Protein AF-A0A355AZA9-F1 (afdb_monomer)

Structure (mmCIF, N/CA/C/O backbone):
data_AF-A0A355AZA9-F1
#
_entry.id   AF-A0A355AZA9-F1
#
loop_
_atom_site.group_PDB
_atom_site.id
_atom_site.type_symbol
_atom_site.label_atom_id
_atom_site.label_alt_id
_atom_site.label_comp_id
_atom_site.label_asym_id
_atom_site.label_entity_id
_atom_site.label_seq_id
_atom_site.pdbx_PDB_ins_code
_atom_site.Cartn_x
_atom_site.Cartn_y
_atom_site.Cartn_z
_atom_site.occupancy
_atom_site.B_iso_or_equiv
_atom_site.auth_seq_id
_atom_site.auth_comp_id
_atom_site.auth_asym_id
_atom_site.auth_atom_id
_atom_site.pdbx_PDB_model_num
ATOM 1 N N . MET A 1 1 ? -45.216 0.491 40.865 1.00 42.88 1 MET A N 1
ATOM 2 C CA . MET A 1 1 ? -44.647 -0.771 40.360 1.00 42.88 1 MET A CA 1
ATOM 3 C C . MET A 1 1 ? -43.900 -0.405 39.098 1.00 42.88 1 MET A C 1
ATOM 5 O O . MET A 1 1 ? -44.555 -0.110 38.109 1.00 42.88 1 MET A O 1
ATOM 9 N N . ASP A 1 2 ? -42.577 -0.322 39.182 1.00 60.31 2 ASP A N 1
ATOM 10 C CA . ASP A 1 2 ? -41.691 -0.342 38.014 1.00 60.31 2 ASP A CA 1
ATOM 11 C C . ASP A 1 2 ? -41.422 -1.796 37.619 1.00 60.31 2 ASP A C 1
ATOM 13 O O . ASP A 1 2 ? -41.496 -2.687 38.477 1.00 60.31 2 ASP A O 1
ATOM 17 N N . PRO A 1 3 ? -41.094 -2.032 36.343 1.00 60.75 3 PRO A N 1
ATOM 18 C CA . PRO A 1 3 ? -39.809 -2.676 36.096 1.00 60.75 3 PRO A CA 1
ATOM 19 C C . PRO A 1 3 ? -38.996 -2.013 34.962 1.00 60.75 3 PRO A C 1
ATOM 21 O O . PRO A 1 3 ? -39.493 -1.871 33.849 1.00 60.75 3 PRO A O 1
ATOM 24 N N . THR A 1 4 ? -37.732 -1.711 35.297 1.00 54.25 4 THR A N 1
ATOM 25 C CA . THR A 1 4 ? -36.497 -1.960 34.508 1.00 54.25 4 THR A CA 1
ATOM 26 C C . THR A 1 4 ? -36.382 -1.234 33.157 1.00 54.25 4 THR A C 1
ATOM 28 O O . THR A 1 4 ? -37.097 -1.510 32.203 1.00 54.25 4 THR A O 1
ATOM 31 N N . ASP A 1 5 ? -35.542 -0.201 33.039 1.00 65.88 5 ASP A N 1
ATOM 32 C CA . ASP A 1 5 ? -34.080 -0.325 32.869 1.00 65.88 5 ASP A CA 1
ATOM 33 C C . ASP A 1 5 ? -33.726 -1.423 31.860 1.00 65.88 5 ASP A C 1
ATOM 35 O O . ASP A 1 5 ? -33.768 -2.599 32.195 1.00 65.88 5 ASP A O 1
ATOM 39 N N . GLU A 1 6 ? -33.439 -1.034 30.616 1.00 54.66 6 GLU A N 1
ATOM 40 C CA . GLU A 1 6 ? -32.274 -1.561 29.910 1.00 54.66 6 GLU A CA 1
ATOM 41 C C . GLU A 1 6 ? -32.045 -0.808 28.588 1.00 54.66 6 GLU A C 1
ATOM 43 O O . GLU A 1 6 ? -32.879 -0.768 27.685 1.00 54.66 6 GLU A O 1
ATOM 48 N N . ASN A 1 7 ? -30.816 -0.310 28.460 1.00 52.84 7 ASN A N 1
ATOM 49 C CA . ASN A 1 7 ? -30.018 -0.510 27.257 1.00 52.84 7 ASN A CA 1
ATOM 50 C C . ASN A 1 7 ? -30.177 0.475 26.079 1.00 52.84 7 ASN A C 1
ATOM 52 O O . ASN A 1 7 ? -30.854 0.219 25.080 1.00 52.84 7 ASN A O 1
ATOM 56 N N . ARG A 1 8 ? -29.371 1.549 26.105 1.00 54.06 8 ARG A N 1
ATOM 57 C CA . ARG A 1 8 ? -28.707 1.999 24.870 1.00 54.06 8 ARG A CA 1
ATOM 58 C C . ARG A 1 8 ? -27.399 2.760 25.117 1.00 54.06 8 ARG A C 1
ATOM 60 O O . ARG A 1 8 ? -27.406 3.981 25.249 1.00 54.06 8 ARG A O 1
ATOM 67 N N . PRO A 1 9 ? -26.262 2.057 25.009 1.00 49.66 9 PRO A N 1
ATOM 68 C CA . PRO A 1 9 ? -25.082 2.650 24.402 1.00 49.66 9 PRO A CA 1
ATOM 69 C C . PRO A 1 9 ? -24.565 1.698 23.315 1.00 49.66 9 PRO A C 1
ATOM 71 O O . PRO A 1 9 ? -23.580 1.005 23.507 1.00 49.66 9 PRO A O 1
ATOM 74 N N . HIS A 1 10 ? -25.264 1.602 22.179 1.00 50.62 10 HIS A N 1
ATOM 75 C CA . HIS A 1 10 ? -24.841 0.724 21.069 1.00 50.62 10 HIS A CA 1
ATOM 76 C C . HIS A 1 10 ? -24.319 1.491 19.844 1.00 50.62 10 HIS A C 1
ATOM 78 O O . HIS A 1 10 ? -23.946 0.874 18.859 1.00 50.62 10 HIS A O 1
ATOM 84 N N . GLN A 1 11 ? -24.266 2.828 19.879 1.00 51.62 11 GLN A N 1
ATOM 85 C CA . GLN A 1 11 ? -23.874 3.622 18.701 1.00 51.62 11 GLN A CA 1
ATOM 86 C C . GLN A 1 11 ? -22.383 3.992 1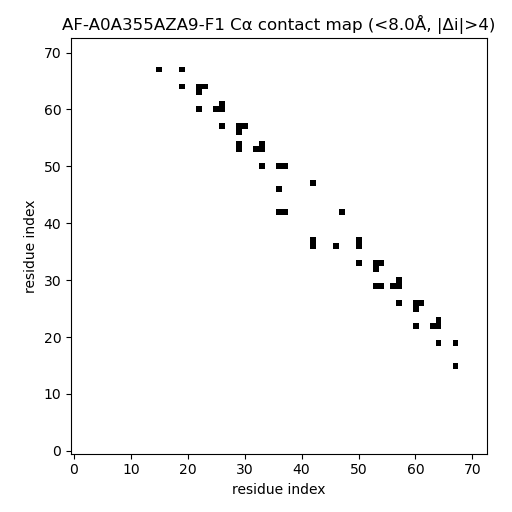8.647 1.00 51.62 11 GLN A C 1
ATOM 88 O O . GLN A 1 11 ? -21.929 4.473 17.619 1.00 51.62 11 GLN A O 1
ATOM 93 N N . GLN A 1 12 ? -21.611 3.775 19.718 1.00 50.59 12 GLN A N 1
ATOM 94 C CA . GLN A 1 12 ? -20.169 4.071 19.720 1.00 50.59 12 GLN A CA 1
ATOM 95 C C . GLN A 1 12 ? -19.297 2.876 19.315 1.00 50.59 12 GLN A C 1
ATOM 97 O O . GLN A 1 12 ? -18.234 3.081 18.740 1.00 50.59 12 GLN A O 1
ATOM 102 N N . ALA A 1 13 ? -19.735 1.641 19.577 1.00 54.19 13 ALA A N 1
ATOM 103 C CA . ALA A 1 13 ? -18.946 0.451 19.253 1.00 54.19 13 ALA A CA 1
ATOM 104 C C . ALA A 1 13 ? -18.907 0.163 17.741 1.00 54.19 13 ALA A C 1
ATOM 106 O O . ALA A 1 13 ? -17.864 -0.222 17.225 1.00 54.19 13 ALA A O 1
ATOM 107 N N . THR A 1 14 ? -20.008 0.414 17.022 1.00 54.69 14 THR A N 1
ATOM 108 C CA . THR A 1 14 ? -20.122 0.098 15.587 1.00 54.69 14 THR A CA 1
ATOM 109 C C . THR A 1 14 ? -19.255 0.999 14.710 1.00 54.69 14 THR A C 1
ATOM 111 O O . THR A 1 14 ? -18.634 0.522 13.772 1.00 54.69 14 THR A O 1
ATOM 114 N N . VAL A 1 15 ? -19.149 2.290 15.048 1.00 59.28 15 VAL A N 1
ATOM 115 C CA . VAL A 1 15 ? -18.351 3.259 14.274 1.00 59.28 15 VAL A CA 1
ATOM 116 C C . VAL A 1 15 ? -16.867 2.880 14.275 1.00 59.28 15 VAL A C 1
ATOM 118 O O . VAL A 1 15 ? -16.211 2.945 13.242 1.00 59.28 15 VAL A O 1
ATOM 121 N N . ASN A 1 16 ? -16.350 2.405 15.413 1.00 70.44 16 ASN A N 1
ATOM 122 C CA . ASN A 1 16 ? -14.952 1.988 15.523 1.00 70.44 16 ASN A CA 1
ATOM 123 C C . ASN A 1 16 ? -14.661 0.691 14.751 1.00 70.44 16 ASN A C 1
ATOM 125 O O . ASN A 1 16 ? -13.537 0.492 14.295 1.00 70.44 16 ASN A O 1
ATOM 129 N N . GLU A 1 17 ? -15.645 -0.201 14.623 1.00 78.31 17 GLU A N 1
ATOM 130 C CA . GLU A 1 17 ? -15.482 -1.474 13.918 1.00 78.31 17 GLU A CA 1
ATOM 131 C C . GLU A 1 17 ? -15.511 -1.286 12.395 1.00 78.31 17 GLU A C 1
ATOM 133 O O . GLU A 1 17 ? -14.625 -1.807 11.712 1.00 78.31 17 GLU A O 1
ATOM 138 N N . ASP A 1 18 ? -16.429 -0.452 11.895 1.00 81.81 18 ASP A N 1
ATOM 139 C CA . ASP A 1 18 ? -16.494 -0.046 10.484 1.00 81.81 18 ASP A CA 1
ATOM 140 C C . ASP A 1 18 ? -15.205 0.690 10.062 1.00 81.81 18 ASP A C 1
ATOM 142 O O . ASP A 1 18 ? -14.601 0.375 9.031 1.00 81.81 18 ASP A O 1
ATOM 146 N N . ASP A 1 19 ? -14.714 1.613 10.899 1.00 84.69 19 ASP A N 1
ATOM 147 C CA . ASP A 1 19 ? -13.452 2.326 10.668 1.00 84.69 19 ASP A CA 1
ATOM 148 C C . ASP A 1 19 ? -12.251 1.362 10.630 1.00 84.69 19 ASP A C 1
ATOM 150 O O . ASP A 1 19 ? -11.354 1.495 9.791 1.00 84.69 19 ASP A O 1
ATOM 154 N N . LEU A 1 20 ? -12.215 0.362 11.518 1.00 87.75 20 LEU A N 1
ATOM 155 C CA . LEU A 1 20 ? -11.168 -0.662 11.526 1.00 87.75 20 LEU A CA 1
ATOM 156 C C . LEU A 1 20 ? -11.234 -1.571 10.298 1.00 87.75 20 LEU A C 1
ATOM 158 O O . LEU A 1 20 ? -10.190 -1.977 9.783 1.00 87.75 20 LEU A O 1
ATOM 162 N N . GLU A 1 21 ? -12.427 -1.943 9.841 1.00 90.38 21 GLU A N 1
ATOM 163 C CA . GLU A 1 21 ? -12.598 -2.735 8.624 1.00 90.38 21 GLU A CA 1
ATOM 164 C C . GLU A 1 21 ? -12.128 -1.961 7.388 1.00 90.38 21 GLU A C 1
ATOM 166 O O . GLU A 1 21 ? -11.349 -2.498 6.595 1.00 90.38 21 GLU A O 1
ATOM 171 N N . GLN A 1 22 ? -12.470 -0.674 7.286 1.00 91.38 22 GLN A N 1
ATOM 172 C CA . GLN A 1 22 ? -11.993 0.183 6.204 1.00 91.38 22 GLN A CA 1
ATOM 173 C C . GLN A 1 22 ? -10.462 0.305 6.199 1.00 91.38 22 GLN A C 1
ATOM 175 O O . GLN A 1 22 ? -9.835 0.148 5.149 1.00 91.38 22 GLN A O 1
ATOM 180 N N . ILE A 1 23 ? -9.840 0.537 7.360 1.00 92.25 23 ILE A N 1
ATOM 181 C CA . ILE A 1 23 ? -8.376 0.651 7.449 1.00 92.25 23 ILE A CA 1
ATOM 182 C C . ILE A 1 23 ? -7.697 -0.684 7.112 1.00 92.25 23 ILE A C 1
ATO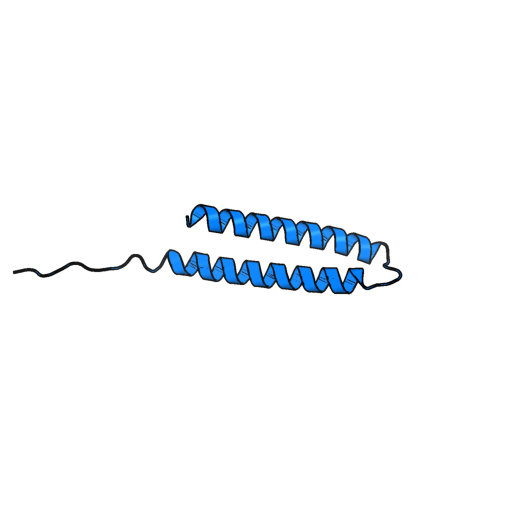M 184 O O . ILE A 1 23 ? -6.652 -0.690 6.458 1.00 92.25 23 ILE A O 1
ATOM 188 N N . ARG A 1 24 ? -8.283 -1.821 7.510 1.00 93.06 24 ARG A N 1
ATOM 189 C CA . ARG A 1 24 ? -7.779 -3.153 7.136 1.00 93.06 24 ARG A CA 1
ATOM 190 C C . ARG A 1 24 ? -7.847 -3.379 5.630 1.00 93.06 24 ARG A C 1
ATOM 192 O O . ARG A 1 24 ? -6.860 -3.826 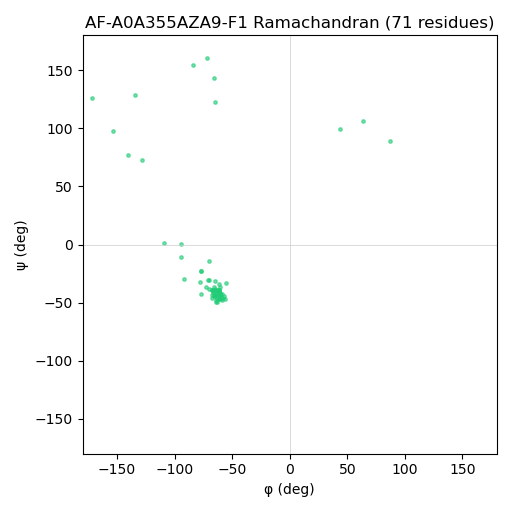5.052 1.00 93.06 24 ARG A O 1
ATOM 199 N N . ALA A 1 25 ? -8.968 -3.035 4.997 1.00 95.19 25 ALA A N 1
ATOM 200 C CA . ALA A 1 25 ? -9.123 -3.144 3.551 1.00 95.19 25 ALA A CA 1
ATOM 201 C C . ALA A 1 25 ? -8.083 -2.288 2.809 1.00 95.19 25 ALA A C 1
ATOM 203 O O . ALA A 1 25 ? -7.408 -2.776 1.903 1.00 95.19 25 ALA A O 1
ATOM 204 N N . GLU A 1 26 ? -7.889 -1.038 3.236 1.00 95.12 26 GLU A N 1
ATOM 205 C CA . GLU A 1 26 ? -6.886 -0.143 2.653 1.00 95.12 26 GLU A CA 1
ATOM 206 C C . GLU A 1 26 ? -5.455 -0.674 2.856 1.00 95.12 26 GLU A C 1
ATOM 208 O O . GLU A 1 26 ? -4.652 -0.678 1.922 1.00 95.12 26 GLU A O 1
ATOM 213 N N . HIS A 1 27 ? -5.143 -1.208 4.041 1.00 95.69 27 HIS A N 1
ATOM 214 C CA . HIS A 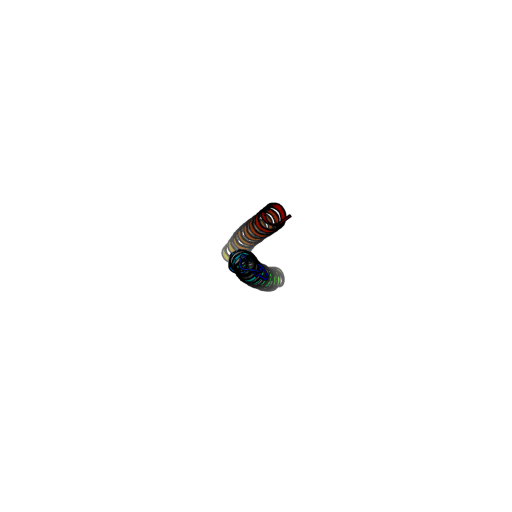1 27 ? -3.847 -1.823 4.327 1.00 95.69 27 HIS A CA 1
ATOM 215 C C . HIS A 1 27 ? -3.559 -3.029 3.414 1.00 95.69 27 HIS A C 1
ATOM 217 O O . HIS A 1 27 ? -2.444 -3.148 2.901 1.00 95.69 27 HIS A O 1
ATOM 223 N N . THR A 1 28 ? -4.549 -3.897 3.179 1.00 96.06 28 THR A N 1
ATOM 224 C CA . THR A 1 28 ? -4.418 -5.040 2.259 1.00 96.06 28 THR A CA 1
ATOM 225 C C . THR A 1 28 ? -4.213 -4.583 0.815 1.00 96.06 28 THR A C 1
ATOM 227 O O . THR A 1 28 ? -3.318 -5.087 0.141 1.00 96.06 28 THR A O 1
ATOM 230 N N . LEU A 1 29 ? -4.959 -3.577 0.349 1.00 96.75 29 LEU A N 1
ATOM 231 C CA . LEU A 1 29 ? -4.787 -3.029 -1.003 1.00 96.75 29 LEU A CA 1
ATOM 232 C C . LEU A 1 29 ? -3.384 -2.444 -1.220 1.00 96.75 29 LEU A C 1
ATOM 234 O O . LEU A 1 29 ? -2.782 -2.628 -2.281 1.00 96.75 29 LEU A O 1
ATOM 238 N N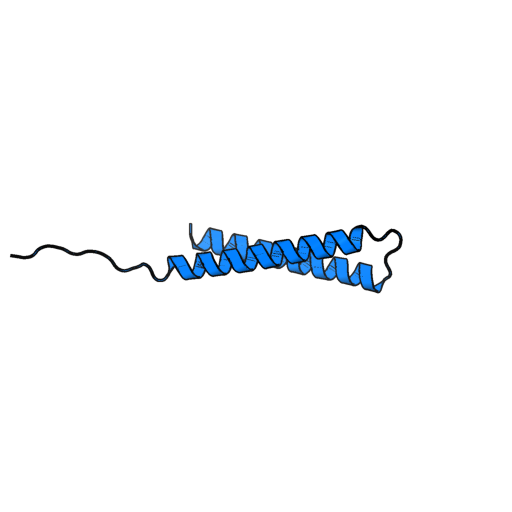 . LEU A 1 30 ? -2.835 -1.747 -0.218 1.00 95.81 30 LEU A N 1
ATOM 239 C CA . LEU A 1 30 ? -1.461 -1.245 -0.285 1.00 95.81 30 LEU A CA 1
ATOM 240 C C . LEU A 1 30 ? -0.442 -2.387 -0.340 1.00 95.81 30 LEU A C 1
ATOM 242 O O . LEU A 1 30 ? 0.543 -2.280 -1.067 1.00 95.81 30 LEU A O 1
ATOM 246 N N . GLU A 1 31 ? -0.669 -3.474 0.394 1.00 96.38 31 GLU A N 1
ATOM 247 C CA . GLU A 1 31 ? 0.187 -4.661 0.368 1.00 96.38 31 GLU A CA 1
ATOM 248 C C . GLU A 1 31 ? 0.195 -5.346 -1.001 1.00 96.38 31 GLU A C 1
ATOM 250 O O . GLU A 1 31 ? 1.272 -5.587 -1.543 1.00 96.38 31 GLU A O 1
ATOM 255 N N . GLU A 1 32 ? -0.971 -5.567 -1.607 1.00 97.31 32 GLU A N 1
ATOM 256 C CA . GLU A 1 32 ? -1.078 -6.120 -2.963 1.00 97.31 32 GLU A CA 1
ATOM 257 C C . GLU A 1 32 ? -0.362 -5.240 -3.996 1.00 97.31 32 GLU A C 1
ATOM 259 O O . GLU A 1 32 ? 0.379 -5.736 -4.847 1.00 97.31 32 GLU A O 1
ATOM 264 N N . LYS A 1 33 ? -0.521 -3.915 -3.891 1.00 95.94 33 LYS A N 1
ATOM 265 C CA . LYS A 1 33 ? 0.121 -2.959 -4.800 1.00 95.94 33 LYS A CA 1
ATOM 266 C C . LYS A 1 33 ? 1.640 -2.918 -4.639 1.00 95.94 33 LYS A C 1
ATOM 268 O O . LYS A 1 33 ? 2.349 -2.803 -5.636 1.00 95.94 33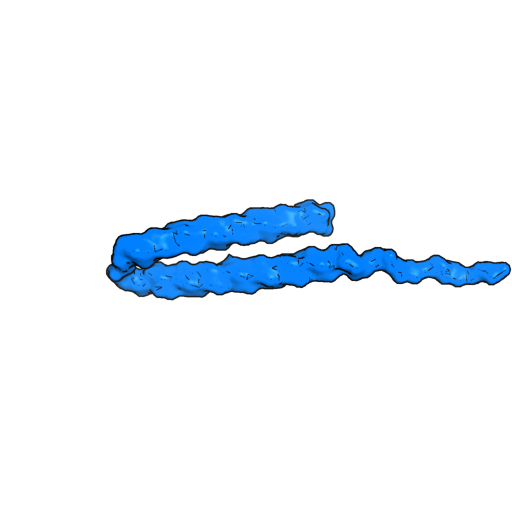 LYS A O 1
ATOM 273 N N . ILE A 1 34 ? 2.142 -2.998 -3.405 1.00 96.75 34 ILE A N 1
ATOM 274 C CA . ILE A 1 34 ? 3.582 -3.100 -3.134 1.00 96.75 34 ILE A CA 1
ATOM 275 C C . ILE A 1 34 ? 4.122 -4.398 -3.727 1.00 96.75 34 ILE A C 1
ATOM 277 O O . ILE A 1 34 ? 5.094 -4.337 -4.473 1.00 96.75 34 ILE A O 1
ATOM 281 N N . ASN A 1 35 ? 3.469 -5.534 -3.464 1.00 96.62 35 ASN A N 1
ATOM 282 C CA . ASN A 1 35 ? 3.905 -6.835 -3.969 1.00 96.62 35 ASN A CA 1
ATOM 283 C C . ASN A 1 35 ? 3.986 -6.839 -5.502 1.00 96.62 35 ASN A C 1
ATOM 285 O O . ASN A 1 35 ? 5.014 -7.215 -6.054 1.00 96.62 35 ASN A O 1
ATOM 289 N N . GLY A 1 36 ? 2.966 -6.317 -6.193 1.00 96.62 36 GLY A N 1
ATOM 290 C CA . GLY A 1 36 ? 2.985 -6.225 -7.657 1.00 96.62 36 GLY A CA 1
ATOM 291 C C . GLY A 1 36 ? 4.116 -5.349 -8.215 1.00 96.62 36 GLY A C 1
ATOM 292 O O . GLY A 1 36 ? 4.661 -5.651 -9.273 1.00 96.62 36 GLY A O 1
ATOM 293 N N . LEU A 1 37 ? 4.504 -4.281 -7.508 1.00 94.88 37 LEU A N 1
ATOM 294 C CA . LEU A 1 37 ? 5.641 -3.439 -7.898 1.00 94.88 37 LEU A CA 1
ATOM 295 C C . LEU A 1 37 ? 6.996 -4.079 -7.552 1.00 94.88 37 LEU A C 1
ATOM 297 O O . LEU A 1 37 ? 7.968 -3.871 -8.274 1.00 94.88 37 LEU A O 1
ATOM 301 N N . GLU A 1 38 ? 7.081 -4.851 -6.468 1.00 93.75 38 GLU A N 1
ATOM 302 C CA . GLU A 1 38 ? 8.305 -5.551 -6.052 1.00 93.75 38 GLU A CA 1
ATOM 303 C C . GLU A 1 38 ? 8.593 -6.810 -6.879 1.00 93.75 38 GLU A C 1
ATOM 305 O O . GLU A 1 38 ? 9.748 -7.216 -6.995 1.00 93.75 38 GLU A O 1
ATOM 310 N N . GLU A 1 39 ? 7.575 -7.399 -7.507 1.00 96.25 39 GLU A N 1
ATOM 311 C CA . GLU A 1 39 ? 7.736 -8.489 -8.475 1.00 96.25 39 GLU A CA 1
ATOM 312 C C . GLU A 1 39 ? 8.382 -8.033 -9.796 1.00 96.25 39 GLU A C 1
ATOM 314 O O . GLU A 1 39 ? 8.851 -8.859 -10.589 1.00 96.25 39 GLU A O 1
ATOM 319 N N . LEU A 1 40 ? 8.455 -6.721 -10.048 1.00 94.62 40 LEU A N 1
ATOM 320 C CA . LEU A 1 40 ? 9.125 -6.181 -11.225 1.00 94.62 40 LEU A CA 1
ATOM 321 C C . LEU A 1 40 ? 10.628 -6.478 -11.164 1.00 94.62 40 LEU A C 1
ATOM 323 O O . LEU A 1 40 ? 11.343 -6.049 -10.264 1.00 94.62 40 LEU A O 1
ATOM 327 N N . ARG A 1 41 ? 11.142 -7.169 -12.187 1.00 93.56 41 ARG A N 1
ATOM 328 C CA . ARG A 1 41 ? 12.566 -7.540 -12.270 1.00 93.56 41 ARG A CA 1
ATOM 329 C C . ARG A 1 41 ? 13.507 -6.332 -12.384 1.00 93.56 41 ARG A C 1
ATOM 331 O O . ARG A 1 41 ? 14.648 -6.409 -11.939 1.00 93.56 41 ARG A O 1
ATOM 338 N N . PHE A 1 42 ? 13.044 -5.256 -13.019 1.00 94.25 42 PHE A N 1
ATOM 339 C CA . PHE A 1 42 ? 13.796 -4.017 -13.231 1.00 94.25 42 PHE A CA 1
ATOM 340 C C . PHE A 1 42 ? 12.867 -2.811 -13.041 1.00 94.25 42 PHE A C 1
ATOM 342 O O . PHE A 1 42 ? 12.406 -2.245 -14.035 1.00 94.25 42 PHE A O 1
ATOM 349 N N . PRO A 1 43 ? 12.544 -2.445 -11.790 1.00 93.62 43 PRO A N 1
ATOM 350 C CA . PRO A 1 43 ? 11.699 -1.296 -11.529 1.00 93.62 43 PRO A CA 1
ATOM 351 C C . PRO A 1 43 ? 12.410 -0.012 -11.964 1.00 93.62 43 PRO A C 1
ATOM 353 O O . PRO A 1 43 ? 13.624 0.157 -11.836 1.00 93.62 43 PRO A O 1
ATOM 356 N N . THR A 1 44 ? 11.632 0.915 -12.493 1.00 97.12 44 THR A N 1
ATOM 357 C CA . THR A 1 44 ? 12.050 2.282 -12.774 1.00 97.12 44 THR A CA 1
ATOM 358 C C . THR A 1 44 ? 12.220 3.065 -11.472 1.00 97.12 44 THR A C 1
ATOM 360 O O . THR A 1 44 ? 11.617 2.755 -10.446 1.00 97.12 44 THR A O 1
ATOM 363 N N . VAL A 1 45 ? 12.966 4.172 -11.524 1.00 97.25 45 VAL A N 1
ATOM 364 C CA . VAL A 1 45 ? 13.117 5.100 -10.383 1.00 97.25 45 VAL A CA 1
ATOM 365 C C . VAL A 1 45 ? 11.757 5.595 -9.866 1.00 97.25 45 VAL A C 1
ATOM 367 O O . VAL A 1 45 ? 11.581 5.828 -8.667 1.00 97.25 45 VAL A O 1
ATOM 370 N N . SER A 1 46 ? 10.780 5.743 -10.766 1.00 96.69 46 SER A N 1
ATOM 371 C CA . SER A 1 46 ? 9.412 6.118 -10.409 1.00 96.69 46 SER A CA 1
ATOM 372 C C . SER A 1 46 ? 8.717 5.013 -9.614 1.00 96.69 46 SER A C 1
ATOM 374 O O . SER A 1 46 ? 8.113 5.301 -8.584 1.00 96.69 46 SER A O 1
ATOM 376 N N . GLU A 1 47 ? 8.829 3.757 -10.051 1.00 96.38 47 GLU A N 1
ATOM 377 C CA . GLU A 1 47 ? 8.240 2.603 -9.358 1.00 96.38 47 GLU A CA 1
ATOM 378 C C . GLU A 1 47 ? 8.913 2.374 -8.000 1.00 96.38 47 GLU A C 1
ATOM 380 O O . GLU A 1 47 ? 8.224 2.182 -7.003 1.00 96.38 47 GLU A O 1
ATOM 385 N N . GLU A 1 48 ? 10.237 2.519 -7.900 1.00 96.75 48 GLU A N 1
ATOM 386 C CA . GLU A 1 48 ? 10.948 2.466 -6.614 1.00 96.75 48 GLU A CA 1
ATOM 387 C C . GLU A 1 48 ? 10.492 3.566 -5.645 1.00 96.75 48 GLU A C 1
ATOM 389 O O . GLU A 1 48 ? 10.342 3.338 -4.440 1.00 96.75 48 GLU A O 1
ATOM 394 N N . SER A 1 49 ? 10.264 4.776 -6.162 1.00 97.50 49 SER A N 1
ATOM 395 C CA . SER A 1 49 ? 9.752 5.897 -5.368 1.00 97.50 49 SER A CA 1
ATOM 396 C C . SER A 1 49 ? 8.321 5.630 -4.908 1.00 97.50 49 SER A C 1
ATOM 398 O O . SER A 1 49 ? 7.981 5.895 -3.753 1.00 97.50 49 SER A O 1
ATOM 400 N N . GLN A 1 50 ? 7.510 5.030 -5.777 1.00 96.88 50 GLN A N 1
ATOM 401 C CA . GLN A 1 50 ? 6.152 4.621 -5.459 1.00 96.88 50 GLN A CA 1
ATOM 402 C C . GLN A 1 50 ? 6.122 3.519 -4.394 1.00 96.88 50 GLN A C 1
ATOM 404 O O . GLN A 1 50 ? 5.376 3.653 -3.429 1.00 96.88 50 GLN A O 1
ATOM 409 N N . ILE A 1 51 ? 6.970 2.489 -4.486 1.00 96.75 51 ILE A N 1
ATOM 410 C CA . ILE A 1 51 ? 7.100 1.448 -3.451 1.00 96.75 51 ILE A CA 1
ATOM 411 C C . ILE A 1 51 ? 7.422 2.085 -2.094 1.00 96.75 51 ILE A C 1
ATOM 413 O O . ILE A 1 51 ? 6.788 1.763 -1.088 1.00 96.75 51 ILE A O 1
ATOM 417 N N . LYS A 1 52 ? 8.382 3.019 -2.048 1.00 97.00 52 LYS A N 1
ATOM 418 C CA . LYS A 1 52 ? 8.749 3.723 -0.805 1.00 97.00 52 LYS A CA 1
ATOM 419 C C . LYS A 1 52 ? 7.574 4.506 -0.222 1.00 97.00 52 LYS A C 1
ATOM 421 O O . LYS A 1 52 ? 7.362 4.461 0.990 1.00 97.00 52 LYS A O 1
ATOM 426 N N . GLN A 1 53 ? 6.812 5.203 -1.065 1.00 97.94 53 GLN A N 1
ATOM 427 C CA . GLN A 1 53 ? 5.630 5.942 -0.630 1.00 97.94 53 GLN A CA 1
ATOM 428 C C . GLN A 1 53 ? 4.547 5.000 -0.089 1.00 97.94 53 GLN A C 1
ATOM 430 O O . GLN A 1 53 ? 4.084 5.196 1.033 1.00 97.94 53 GLN A O 1
ATOM 435 N N . LEU A 1 54 ? 4.211 3.938 -0.825 1.00 97.38 54 LEU A N 1
ATOM 436 C CA . LEU A 1 54 ? 3.192 2.966 -0.422 1.00 97.38 54 LEU A CA 1
ATOM 437 C C . LEU A 1 54 ? 3.565 2.262 0.890 1.00 97.38 54 LEU A C 1
ATOM 439 O O . LEU A 1 54 ? 2.715 2.079 1.757 1.00 97.38 54 LEU A O 1
ATOM 443 N N . LYS A 1 55 ? 4.846 1.920 1.094 1.00 97.12 55 LYS A N 1
ATOM 444 C CA . LYS A 1 55 ? 5.327 1.352 2.367 1.00 97.12 55 LYS A CA 1
ATOM 445 C C . LYS A 1 55 ? 5.131 2.311 3.540 1.00 97.12 55 LYS A C 1
ATOM 447 O O . LYS 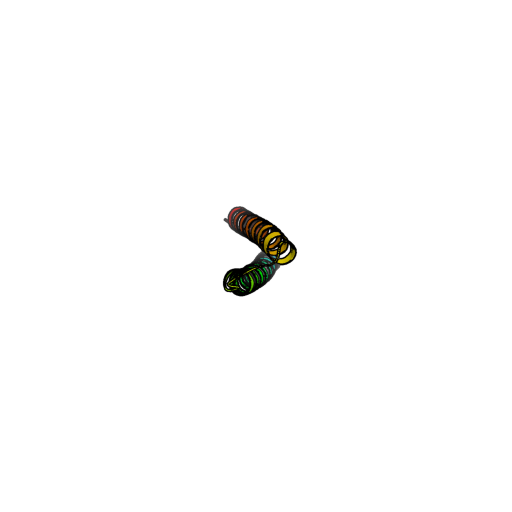A 1 55 ? 4.770 1.874 4.632 1.00 97.12 55 LYS A O 1
ATOM 452 N N . LYS A 1 56 ? 5.352 3.611 3.325 1.00 97.75 56 LYS A N 1
ATOM 453 C CA . LYS A 1 56 ? 5.123 4.642 4.346 1.00 97.75 56 LYS A CA 1
ATOM 454 C C . LYS A 1 56 ? 3.635 4.787 4.671 1.00 97.75 56 LYS A C 1
ATOM 456 O O . LYS A 1 56 ? 3.282 4.870 5.843 1.00 97.75 56 LYS A O 1
ATOM 461 N N . GLU A 1 57 ? 2.777 4.788 3.654 1.00 96.81 57 GLU A N 1
ATOM 462 C CA . GLU A 1 57 ? 1.318 4.822 3.823 1.00 96.81 57 GLU A CA 1
ATOM 463 C C . GLU A 1 57 ? 0.828 3.586 4.593 1.00 96.81 57 GLU A C 1
ATOM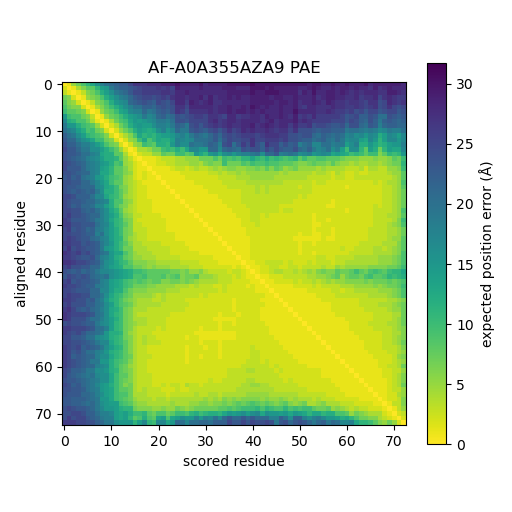 465 O O . GLU A 1 57 ? 0.140 3.729 5.603 1.00 96.81 57 GLU A O 1
ATOM 470 N N . LYS A 1 58 ? 1.290 2.384 4.219 1.00 95.75 58 LYS A N 1
ATOM 471 C CA . LYS A 1 58 ? 0.966 1.125 4.910 1.00 95.75 58 LYS A CA 1
ATOM 472 C C . LYS A 1 58 ? 1.354 1.165 6.392 1.00 95.75 58 LYS A C 1
ATOM 474 O O . LYS A 1 58 ? 0.564 0.764 7.246 1.00 95.75 58 LYS A O 1
ATOM 479 N N . LEU A 1 59 ? 2.545 1.682 6.711 1.00 96.19 59 LEU A N 1
ATOM 480 C CA . LEU A 1 59 ? 2.985 1.852 8.098 1.00 96.19 59 LEU A CA 1
ATOM 481 C C . LEU A 1 59 ? 2.064 2.809 8.870 1.00 96.19 59 LEU A C 1
ATOM 483 O O . LEU A 1 59 ? 1.673 2.502 9.992 1.00 96.19 59 LEU A O 1
ATOM 487 N N . SER A 1 60 ? 1.665 3.925 8.258 1.00 95.31 60 SER A N 1
ATOM 488 C CA . SER A 1 60 ? 0.755 4.884 8.890 1.00 95.31 60 SER A CA 1
ATOM 489 C C . SER A 1 60 ? -0.628 4.285 9.168 1.00 95.31 60 SER A 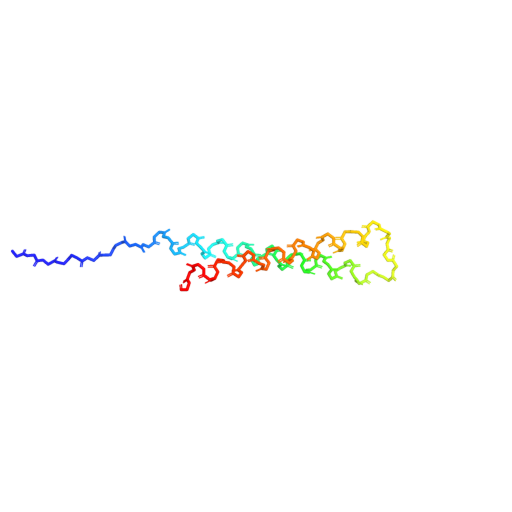C 1
ATOM 491 O O . SER A 1 60 ? -1.191 4.517 10.239 1.00 95.31 60 SER A O 1
ATOM 493 N N . LEU A 1 61 ? -1.162 3.468 8.252 1.00 93.81 61 LEU A N 1
ATOM 494 C CA . LEU A 1 61 ? -2.417 2.745 8.482 1.00 93.81 61 LEU A CA 1
ATOM 495 C C . LEU A 1 61 ? -2.287 1.735 9.622 1.00 93.81 61 LEU A C 1
ATOM 497 O O . LEU A 1 61 ? -3.186 1.647 10.456 1.00 93.81 61 LEU A O 1
ATOM 501 N N . LYS A 1 62 ? -1.158 1.023 9.712 1.00 92.88 62 LYS A N 1
ATOM 502 C CA . LYS A 1 62 ? -0.882 0.116 10.832 1.00 92.88 62 LYS A CA 1
ATOM 503 C C . LYS A 1 62 ? -0.889 0.853 12.174 1.00 92.88 62 LYS A C 1
ATOM 505 O O . LYS A 1 62 ? -1.583 0.428 13.092 1.00 92.88 62 LYS A O 1
ATOM 510 N N . GLU A 1 63 ? -0.200 1.988 12.266 1.00 93.31 63 GLU A N 1
ATOM 511 C CA . GLU A 1 63 ? -0.209 2.829 13.471 1.00 93.31 63 GLU A CA 1
ATOM 512 C C . GLU A 1 63 ? -1.618 3.342 13.812 1.00 93.31 63 GLU A C 1
ATOM 514 O O . GLU A 1 63 ? -1.982 3.444 14.984 1.00 93.31 63 GLU A O 1
ATOM 519 N N . LYS A 1 64 ? -2.435 3.663 12.798 1.00 90.38 64 LYS A N 1
ATOM 520 C CA . LYS A 1 64 ? -3.833 4.072 12.991 1.00 90.38 64 LYS A CA 1
ATOM 521 C C . LYS A 1 64 ? -4.679 2.922 13.548 1.00 90.38 64 LYS A C 1
ATOM 523 O O . LYS A 1 64 ? -5.430 3.150 14.493 1.00 90.38 64 LYS A O 1
ATOM 528 N N . MET A 1 65 ? -4.525 1.702 13.023 1.00 90.31 65 MET A N 1
ATOM 529 C CA . MET A 1 65 ? -5.206 0.510 13.553 1.00 90.31 65 MET A CA 1
ATOM 530 C C . MET A 1 65 ? -4.825 0.241 15.007 1.00 90.31 65 MET A C 1
ATOM 532 O O . MET A 1 65 ? -5.710 0.033 15.833 1.00 90.31 65 MET A O 1
ATOM 536 N N . GLU A 1 66 ? -3.531 0.284 15.332 1.00 89.12 66 GLU A N 1
ATOM 537 C CA . GLU A 1 66 ? -3.042 0.072 16.700 1.00 89.12 66 GLU A CA 1
ATOM 538 C C . GLU A 1 66 ? -3.620 1.114 17.669 1.00 89.12 66 GLU A C 1
ATOM 540 O O . GLU A 1 66 ? -4.076 0.762 18.755 1.00 89.12 66 GLU A O 1
ATOM 545 N N . LYS A 1 67 ? -3.691 2.390 17.265 1.00 88.19 67 LYS A N 1
ATOM 546 C CA . LYS A 1 67 ? -4.314 3.445 18.082 1.00 88.19 67 LYS A CA 1
ATOM 547 C C . LYS A 1 67 ? -5.795 3.188 18.347 1.00 88.19 67 LYS A C 1
ATOM 549 O O . LYS A 1 67 ? -6.224 3.356 19.483 1.00 88.19 67 LYS A O 1
ATOM 554 N N . ILE A 1 68 ? -6.560 2.783 17.334 1.00 84.50 68 ILE A N 1
ATOM 555 C CA . ILE A 1 68 ? -7.995 2.505 17.499 1.00 84.50 68 ILE A CA 1
ATOM 556 C C . ILE A 1 68 ? -8.202 1.285 18.409 1.00 84.50 68 ILE A C 1
ATOM 558 O O . ILE A 1 68 ? -9.041 1.328 19.305 1.00 84.50 68 ILE A O 1
ATOM 562 N N . GLN A 1 69 ? -7.394 0.231 18.251 1.00 80.38 69 GLN A N 1
ATOM 563 C CA . GLN A 1 69 ? -7.445 -0.948 19.126 1.00 80.38 69 GLN A CA 1
ATOM 564 C C . GLN A 1 69 ? -7.115 -0.605 20.587 1.00 80.38 69 GLN A C 1
ATOM 566 O O . GLN A 1 69 ? -7.780 -1.100 21.495 1.00 80.38 69 GLN A O 1
ATOM 571 N N . LEU A 1 70 ? -6.134 0.275 20.820 1.00 80.19 70 LEU A N 1
ATOM 572 C CA . LEU A 1 70 ? -5.771 0.747 22.161 1.00 80.19 70 LEU A CA 1
ATOM 573 C C . LEU A 1 70 ? -6.825 1.675 22.782 1.00 80.19 70 LEU A C 1
ATOM 575 O O . LEU A 1 70 ? -6.957 1.702 23.999 1.00 80.19 70 LEU A O 1
ATOM 579 N N . GLN A 1 71 ? -7.561 2.444 21.976 1.00 70.12 71 GLN A N 1
ATOM 580 C CA . GLN A 1 71 ? -8.655 3.304 22.448 1.00 70.12 71 GLN A CA 1
ATOM 581 C C . GLN A 1 71 ? -9.940 2.528 22.768 1.00 70.12 71 GLN A C 1
ATOM 583 O O . GLN A 1 71 ? -10.768 3.024 23.528 1.00 70.12 71 GLN A O 1
ATOM 588 N N . GLY A 1 72 ? -10.111 1.343 22.178 1.00 59.44 72 GLY A N 1
ATOM 589 C CA . GLY A 1 72 ? -11.229 0.435 22.443 1.00 59.44 72 GLY A CA 1
ATOM 590 C C . GLY A 1 72 ? -10.957 -0.646 23.499 1.00 59.44 72 GLY A C 1
ATOM 591 O O . GLY A 1 72 ? -11.847 -1.464 23.722 1.00 59.44 72 GLY A O 1
ATOM 592 N N . SER A 1 73 ? -9.756 -0.679 24.099 1.00 50.97 73 SER A N 1
ATOM 593 C CA . SER A 1 73 ? -9.352 -1.632 25.154 1.00 50.97 73 SER A CA 1
ATOM 594 C C . SER A 1 73 ? -9.556 -1.084 26.563 1.00 50.97 73 SER A C 1
ATOM 596 O O . SER A 1 73 ? -9.425 0.147 26.746 1.00 50.97 73 SER A O 1
#

Sequence (73 aa):
MDPTDENRPHQQATVNEDDLEQIRAEHTLLEEKINGLEELRFPTVSEESQIKQLKKEKLSLKEKMEKIQLQGS

pLDDT: mean 83.72, std 17.24, range [42.88, 97.94]

Solvent-accessible surface area (backbone atoms only — not comparable to full-atom values): 4378 Å² total; per-residue (Å²): 136,86,82,78,90,81,92,84,86,70,73,67,64,54,58,56,50,55,53,47,50,53,48,48,53,52,40,50,52,42,49,54,52,40,51,63,56,66,68,44,92,77,63,48,75,66,53,54,51,46,44,56,49,44,53,51,51,39,50,52,46,51,54,50,50,53,50,53,55,59,72,74,101

Mean predicted aligned error: 9.46 Å

Secondary structure (DSSP, 8-state):
----------HHHHHHHHHHHHHHHHHHHHHHHHHHHHT-SS--HHHHHHHHHHHHHHHHHHHHHHHHHHH--

Foldseek 3Di:
DDDDDDDDPPPPVVVLVVVLVVLVVLLVVLVVLLVVLVPDPDHDPVSVVVNVVSVVVSVVSVVVNVVSVVVVD

Nearest PDB structures (foldseek):
  8vaa-assembly1_K  TM=9.541E-01  e=3.304E-01  Legionella pneumophila
  8vaa-assembly1_S  TM=9.547E-01  e=3.304E-01  Legionella pneumophila
  8vaa-assembly1_Q  TM=9.540E-01  e=4.306E-01  Legionella pneumophila
  6dmp-assembly1_A  TM=9.417E-01  e=1.515E+00  synthetic construct

Radius of gyration: 20.01 Å; Cα contacts (8 Å, |Δi|>4): 26; chains: 1; bounding box: 58×15×54 Å